Protein AF-A0A2Z6E5A5-F1 (afdb_monomer_lite)

Foldseek 3Di:
DVVVDDDDPDLVRVLVVLLVVCVVVADADEEEAAQQCDDCVQADAQAHHHHDDLVSLLSNLVSNQLFYPYYDYHRQHDADDDPDPVVVVVVVVRVRDHDDPVNSVVRNVSVVVSVVSNCVSRVVRHVNNPD

Structure (mmCIF, N/CA/C/O backbone):
data_AF-A0A2Z6E5A5-F1
#
_entry.id   AF-A0A2Z6E5A5-F1
#
loop_
_atom_site.group_PDB
_atom_site.id
_atom_site.type_symbol
_atom_site.label_atom_id
_atom_site.label_alt_id
_atom_site.label_comp_id
_atom_site.label_asym_id
_atom_site.label_entity_id
_atom_site.label_seq_id
_atom_site.pdbx_PDB_ins_code
_atom_site.Cartn_x
_atom_site.Cartn_y
_atom_site.Cartn_z
_atom_site.occupancy
_atom_site.B_iso_or_equiv
_atom_site.auth_seq_id
_atom_site.auth_comp_id
_atom_site.auth_asym_id
_atom_site.auth_atom_id
_atom_site.pdbx_PDB_model_num
ATOM 1 N N . MET A 1 1 ? 1.136 -25.595 12.242 1.00 47.78 1 MET A N 1
ATOM 2 C CA . MET A 1 1 ? 1.429 -24.529 11.257 1.00 47.78 1 MET A CA 1
ATOM 3 C C . MET A 1 1 ? 0.173 -24.102 10.494 1.00 47.78 1 MET A C 1
ATOM 5 O O . MET A 1 1 ? -0.068 -22.910 10.419 1.00 47.78 1 MET A O 1
ATOM 9 N N . ALA A 1 2 ? -0.694 -25.023 10.047 1.00 56.47 2 ALA A N 1
ATOM 10 C CA . ALA A 1 2 ? -1.935 -24.679 9.329 1.00 56.47 2 ALA A CA 1
ATOM 11 C C . ALA A 1 2 ? -3.032 -23.947 10.147 1.00 56.47 2 ALA A C 1
ATOM 13 O O . ALA A 1 2 ? -3.975 -23.442 9.559 1.00 56.47 2 ALA A O 1
ATOM 14 N N . SER A 1 3 ? -2.940 -23.868 11.482 1.00 60.78 3 SER A N 1
ATOM 15 C CA . SER A 1 3 ? -3.944 -23.179 12.316 1.00 60.78 3 SER A CA 1
ATOM 16 C C . SER A 1 3 ? -3.669 -21.687 12.537 1.00 60.78 3 SER A C 1
ATOM 18 O O . SER A 1 3 ? -4.509 -21.006 13.114 1.00 60.78 3 SER A O 1
ATOM 20 N N . ALA A 1 4 ? -2.489 -21.193 12.145 1.00 78.50 4 ALA A N 1
ATOM 21 C CA . ALA A 1 4 ? -2.080 -19.801 12.357 1.00 78.50 4 ALA A CA 1
ATOM 22 C C . ALA A 1 4 ? -2.381 -18.895 11.152 1.00 78.50 4 ALA A C 1
ATOM 24 O O . ALA A 1 4 ? -2.347 -17.678 11.284 1.00 78.50 4 ALA A O 1
ATOM 25 N N . PHE A 1 5 ? -2.696 -19.484 9.995 1.00 81.62 5 PHE A N 1
ATOM 26 C CA . PHE A 1 5 ? -2.951 -18.768 8.750 1.00 81.62 5 PHE A CA 1
ATOM 27 C C . PHE A 1 5 ? -4.289 -19.208 8.169 1.00 81.62 5 PHE A C 1
ATOM 29 O O . PHE A 1 5 ? -4.591 -20.401 8.126 1.00 81.62 5 PHE A O 1
ATOM 36 N N . ARG A 1 6 ? -5.093 -18.241 7.722 1.00 88.38 6 ARG A N 1
ATOM 37 C CA . ARG A 1 6 ? -6.320 -18.503 6.966 1.00 88.38 6 ARG A CA 1
ATOM 38 C C . ARG A 1 6 ? -6.039 -18.200 5.505 1.00 88.38 6 ARG A C 1
ATOM 40 O O . ARG A 1 6 ? -5.638 -17.091 5.173 1.00 88.38 6 ARG A O 1
ATOM 47 N N . THR A 1 7 ? -6.237 -19.194 4.655 1.00 92.00 7 THR A N 1
ATOM 48 C CA . THR A 1 7 ? -6.171 -19.040 3.203 1.00 92.00 7 THR A CA 1
ATOM 49 C C . THR A 1 7 ? -7.579 -18.874 2.658 1.00 92.00 7 THR A C 1
ATOM 51 O O . THR A 1 7 ? -8.502 -19.554 3.113 1.00 92.00 7 THR A O 1
ATOM 54 N N . PHE A 1 8 ? -7.733 -18.013 1.663 1.00 95.19 8 PHE A N 1
ATOM 55 C CA . PHE A 1 8 ? -8.998 -17.770 0.979 1.00 95.19 8 PHE A CA 1
ATOM 56 C C . PHE A 1 8 ? -8.843 -18.115 -0.500 1.00 95.19 8 PHE A C 1
ATOM 58 O O . PHE A 1 8 ? -7.728 -18.114 -1.019 1.00 95.19 8 PHE A O 1
ATOM 65 N N . ALA A 1 9 ? -9.951 -18.459 -1.156 1.00 95.44 9 ALA A N 1
ATOM 66 C CA . ALA A 1 9 ? -9.938 -18.833 -2.569 1.00 95.44 9 ALA A CA 1
ATOM 67 C C . ALA A 1 9 ? -9.569 -17.648 -3.477 1.00 95.44 9 ALA A C 1
ATOM 69 O O . ALA A 1 9 ? -8.909 -17.838 -4.495 1.00 95.44 9 ALA A O 1
ATOM 70 N N . ASP A 1 10 ? -9.967 -16.437 -3.085 1.00 97.06 10 ASP A N 1
ATOM 71 C CA . ASP A 1 10 ? -9.759 -15.207 -3.837 1.00 97.06 10 ASP A CA 1
ATOM 72 C C . ASP A 1 10 ? -9.742 -13.971 -2.917 1.00 97.06 10 ASP A C 1
ATOM 74 O O . ASP A 1 10 ? -10.007 -14.043 -1.709 1.00 97.06 10 ASP A O 1
ATOM 78 N N . ALA A 1 11 ? -9.380 -12.830 -3.508 1.00 97.62 11 ALA A N 1
ATOM 79 C CA . ALA A 1 11 ? -9.268 -11.548 -2.820 1.00 97.62 11 ALA A CA 1
ATOM 80 C C . ALA A 1 11 ? -10.613 -11.029 -2.292 1.00 97.62 11 ALA A C 1
ATOM 82 O O . ALA A 1 11 ? -10.640 -10.404 -1.232 1.00 97.62 11 ALA A O 1
ATOM 83 N N . ASP A 1 12 ? -11.712 -11.296 -3.001 1.00 98.38 12 ASP A N 1
ATOM 84 C CA . ASP A 1 12 ? -13.054 -10.877 -2.591 1.00 98.38 12 ASP A CA 1
ATOM 85 C C . ASP A 1 12 ? -13.454 -11.617 -1.299 1.00 98.38 12 ASP A C 1
ATOM 87 O O . ASP A 1 12 ? -13.774 -10.987 -0.294 1.00 98.38 12 ASP A O 1
ATOM 91 N N . THR A 1 13 ? -13.278 -12.941 -1.258 1.00 98.06 13 THR A N 1
ATOM 92 C CA . THR A 1 13 ? -13.555 -13.775 -0.077 1.00 98.06 13 THR A CA 1
ATOM 93 C C . THR A 1 13 ? -12.675 -13.400 1.122 1.00 98.06 13 THR A C 1
ATOM 95 O O . THR A 1 13 ? -13.137 -13.412 2.266 1.00 98.06 13 THR A O 1
ATOM 98 N N . LEU A 1 14 ? -11.399 -13.065 0.886 1.00 97.75 14 LEU A N 1
ATOM 99 C CA . LEU A 1 14 ? -10.512 -12.544 1.932 1.00 97.75 14 LEU A CA 1
ATOM 100 C C . LEU A 1 14 ? -11.042 -11.221 2.486 1.00 97.75 14 LEU A C 1
ATOM 102 O O . LEU A 1 14 ? -11.089 -11.039 3.703 1.00 97.75 14 LEU A O 1
ATOM 106 N N . THR A 1 15 ? -11.437 -10.313 1.593 1.00 98.25 15 THR A N 1
ATOM 107 C CA . THR A 1 15 ? -11.931 -8.979 1.942 1.00 98.25 15 THR A CA 1
ATOM 108 C C . THR A 1 15 ? -13.201 -9.078 2.784 1.00 98.25 15 THR A C 1
ATOM 110 O O . THR A 1 15 ? -13.261 -8.483 3.859 1.00 98.25 15 THR A O 1
ATOM 113 N N . ASP A 1 16 ? -14.163 -9.904 2.373 1.00 98.25 16 ASP A N 1
ATOM 114 C CA . ASP A 1 16 ? -15.396 -10.151 3.127 1.00 98.25 16 ASP A CA 1
ATOM 115 C C . ASP A 1 16 ? -15.108 -10.714 4.523 1.00 98.25 16 ASP A C 1
ATOM 117 O O . ASP A 1 16 ? -15.622 -10.220 5.529 1.00 98.25 16 ASP A O 1
ATOM 121 N N . ALA A 1 17 ? -14.227 -11.714 4.611 1.00 97.44 17 ALA A N 1
ATOM 122 C CA . ALA A 1 17 ? -13.857 -12.312 5.888 1.00 97.44 17 ALA A CA 1
ATOM 123 C C . ALA A 1 17 ? -13.145 -11.321 6.824 1.00 97.44 17 ALA A C 1
ATOM 125 O O . ALA A 1 17 ? -13.329 -11.391 8.043 1.00 97.44 17 ALA A O 1
ATOM 126 N N . PHE A 1 18 ? -12.335 -10.412 6.274 1.00 96.75 18 PHE A N 1
ATOM 127 C CA . PHE A 1 18 ? -11.687 -9.344 7.032 1.00 96.75 18 PHE A CA 1
ATOM 128 C C . PHE A 1 18 ? -12.708 -8.326 7.548 1.00 96.75 18 PHE A C 1
ATOM 130 O O . PHE A 1 18 ? -12.702 -8.008 8.737 1.00 96.75 18 PHE A O 1
ATOM 137 N N . ILE A 1 19 ? -13.623 -7.864 6.691 1.00 97.50 19 ILE A N 1
ATOM 138 C CA . ILE A 1 19 ? -14.690 -6.927 7.072 1.00 97.50 19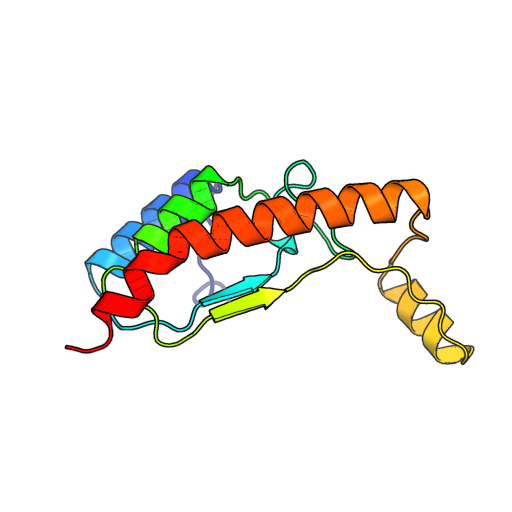 ILE A CA 1
ATOM 139 C C . ILE A 1 19 ? -15.537 -7.515 8.204 1.00 97.50 19 ILE A C 1
ATOM 141 O O . ILE A 1 19 ? -15.778 -6.856 9.217 1.00 97.50 19 ILE A O 1
ATOM 145 N N . ASP A 1 20 ? -15.953 -8.774 8.070 1.00 97.00 20 ASP A N 1
ATOM 146 C CA . ASP A 1 20 ? -16.731 -9.471 9.094 1.00 97.00 20 ASP A CA 1
ATOM 147 C C . ASP A 1 20 ? -15.975 -9.610 10.418 1.00 97.00 20 ASP A C 1
ATOM 149 O O . ASP A 1 20 ? -16.582 -9.544 11.491 1.00 97.00 20 ASP A O 1
ATOM 153 N N . HIS A 1 21 ? -14.656 -9.799 10.360 1.00 95.12 21 HIS A N 1
ATOM 154 C CA . HIS A 1 21 ? -13.817 -9.825 11.550 1.00 95.12 21 HIS A CA 1
ATOM 155 C C . HIS A 1 21 ? -13.773 -8.453 12.232 1.00 95.12 21 HIS A C 1
ATOM 157 O O . HIS A 1 21 ? -14.025 -8.367 13.437 1.00 95.12 21 HIS A O 1
ATOM 163 N N . GLN A 1 22 ? -13.518 -7.383 11.475 1.00 95.19 22 GLN A N 1
ATOM 164 C CA . GLN A 1 22 ? -13.421 -6.030 12.024 1.00 95.19 22 GLN A CA 1
ATOM 165 C C . GLN A 1 22 ? -14.740 -5.554 12.635 1.00 95.19 22 GLN A C 1
ATOM 167 O O . GLN A 1 22 ? -14.730 -5.021 13.739 1.00 95.19 22 GLN A O 1
ATOM 172 N N . ARG A 1 23 ? -15.886 -5.878 12.023 1.00 93.56 23 ARG A N 1
ATOM 173 C CA . ARG A 1 23 ? -17.214 -5.581 12.595 1.00 93.56 23 ARG A CA 1
ATOM 174 C C . ARG A 1 23 ? -17.450 -6.208 13.969 1.00 93.56 23 ARG A C 1
ATOM 176 O O . ARG A 1 23 ? -18.199 -5.667 14.775 1.00 93.56 23 ARG A O 1
ATOM 183 N N . ARG A 1 24 ? -16.863 -7.379 14.237 1.00 95.25 24 ARG A N 1
ATOM 184 C CA . ARG A 1 24 ? -17.027 -8.093 15.518 1.00 95.25 24 ARG A CA 1
ATOM 185 C C . ARG A 1 24 ? -16.020 -7.648 16.570 1.00 95.25 24 ARG A C 1
ATOM 187 O O . ARG A 1 24 ? -16.302 -7.756 17.760 1.00 95.25 24 ARG A O 1
ATOM 194 N N . PHE A 1 25 ? -14.852 -7.184 16.136 1.00 92.94 25 PHE A N 1
ATOM 195 C CA . PHE A 1 25 ? -13.710 -6.893 16.999 1.00 92.94 25 PHE A CA 1
ATOM 196 C C . PHE A 1 25 ? -13.088 -5.534 16.670 1.00 92.94 25 PHE A C 1
ATOM 198 O O . PHE A 1 25 ? -11.869 -5.416 16.548 1.00 92.94 25 PHE A O 1
ATOM 205 N N . ALA A 1 26 ? -13.936 -4.514 16.543 1.00 92.62 26 ALA A N 1
ATOM 206 C CA . ALA A 1 26 ? -13.527 -3.164 16.188 1.00 92.62 26 ALA A CA 1
ATOM 207 C C . ALA A 1 26 ? -12.557 -2.597 17.237 1.00 92.62 26 ALA A C 1
ATOM 209 O O . ALA A 1 26 ? -12.837 -2.591 18.441 1.00 92.62 26 ALA A O 1
ATOM 210 N N . ARG A 1 27 ? -11.382 -2.164 16.775 1.00 94.44 27 ARG A N 1
ATOM 211 C CA . ARG A 1 27 ? -10.320 -1.562 17.587 1.00 94.44 27 ARG A CA 1
ATOM 212 C C . ARG A 1 27 ? -9.561 -0.537 16.750 1.00 94.44 27 ARG A C 1
ATOM 214 O O . ARG A 1 27 ? -9.367 -0.806 15.562 1.00 94.44 27 ARG A O 1
ATOM 221 N N . PRO A 1 28 ? -9.082 0.565 17.354 1.00 95.44 28 PRO A N 1
ATOM 222 C CA . PRO A 1 28 ? -8.167 1.464 16.671 1.00 95.44 28 PRO A CA 1
ATOM 223 C C . PRO A 1 28 ? -6.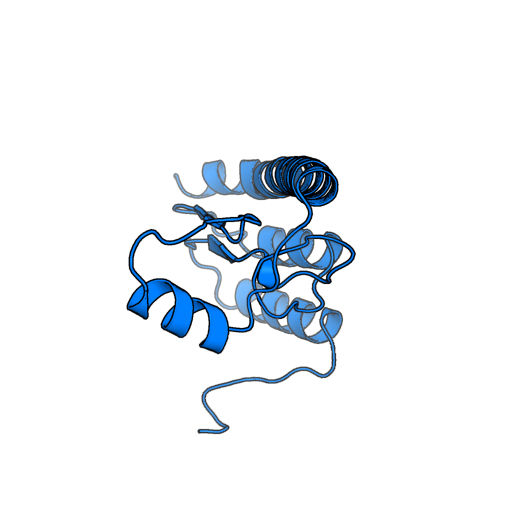968 0.685 16.127 1.00 95.44 28 PRO A C 1
ATOM 225 O O . PRO A 1 28 ? -6.411 -0.171 16.825 1.00 95.44 28 PRO A O 1
ATOM 228 N N . ALA A 1 29 ? -6.595 0.955 14.879 1.00 95.19 29 ALA A N 1
ATOM 229 C CA . ALA A 1 29 ? -5.610 0.163 14.154 1.00 95.19 29 ALA A CA 1
ATOM 230 C C . ALA A 1 29 ? -4.426 1.007 13.682 1.00 95.19 29 ALA A C 1
ATOM 232 O O . ALA A 1 29 ? -4.557 2.190 13.371 1.00 95.19 29 ALA A O 1
ATOM 233 N N . TYR A 1 30 ? -3.262 0.369 13.606 1.00 97.44 30 TYR A N 1
ATOM 234 C CA . TYR A 1 30 ? -2.161 0.857 12.789 1.00 97.44 30 TYR A CA 1
ATOM 235 C C . TYR A 1 30 ? -2.209 0.128 11.447 1.00 97.44 30 TYR A C 1
ATOM 237 O O . TYR A 1 30 ? -2.274 -1.105 11.430 1.00 97.44 30 TYR A O 1
ATOM 245 N N . LEU A 1 31 ? -2.199 0.872 10.344 1.00 97.69 31 LEU A N 1
ATOM 246 C CA . LEU A 1 31 ? -2.311 0.316 8.998 1.00 97.69 31 LEU A CA 1
ATOM 247 C C . LEU A 1 31 ? -0.975 0.420 8.258 1.00 97.69 31 LEU A C 1
ATOM 249 O O . LEU A 1 31 ? -0.581 1.504 7.850 1.00 97.69 31 LEU A O 1
ATOM 253 N N . SER A 1 32 ? -0.311 -0.710 8.042 1.00 98.25 32 SER A N 1
ATOM 254 C CA . SER A 1 32 ? 0.851 -0.791 7.151 1.00 98.25 32 SER A CA 1
ATOM 255 C C . SER A 1 32 ? 0.423 -1.418 5.830 1.00 98.25 32 SER A C 1
ATOM 257 O O . SER A 1 32 ? -0.206 -2.481 5.826 1.00 98.25 32 SER A O 1
ATOM 259 N N . ILE A 1 33 ? 0.725 -0.748 4.720 1.00 98.31 33 ILE A N 1
ATOM 260 C CA . ILE A 1 33 ? 0.474 -1.248 3.367 1.00 98.31 33 ILE A CA 1
ATOM 261 C C . ILE A 1 33 ? 1.816 -1.410 2.662 1.00 98.31 33 ILE A C 1
ATOM 263 O O . ILE A 1 33 ? 2.468 -0.420 2.335 1.00 98.31 33 ILE A O 1
ATOM 267 N N . ASP A 1 34 ? 2.195 -2.650 2.366 1.00 97.75 34 ASP A N 1
ATOM 268 C CA . ASP A 1 34 ? 3.181 -2.932 1.323 1.00 97.75 34 ASP A CA 1
ATOM 269 C C . ASP A 1 34 ? 2.452 -3.016 -0.027 1.00 97.75 34 ASP A C 1
ATOM 271 O O . ASP A 1 34 ? 1.401 -3.650 -0.132 1.00 97.75 34 ASP A O 1
ATOM 275 N N . LYS A 1 35 ? 2.941 -2.326 -1.061 1.00 97.94 35 LYS A N 1
ATOM 276 C CA . LYS A 1 35 ? 2.271 -2.280 -2.373 1.00 97.94 35 LYS A CA 1
ATOM 277 C C . LYS A 1 35 ? 2.367 -3.596 -3.143 1.00 97.94 35 LYS A C 1
ATOM 279 O O . LYS A 1 35 ? 1.639 -3.767 -4.125 1.00 97.94 35 LYS A O 1
ATOM 284 N N . ASP A 1 36 ? 3.220 -4.520 -2.714 1.00 96.50 36 ASP A N 1
ATOM 285 C CA . ASP A 1 36 ? 3.306 -5.846 -3.322 1.00 96.50 36 ASP A CA 1
ATOM 286 C C . ASP A 1 36 ? 2.032 -6.683 -3.108 1.00 96.50 36 ASP A C 1
ATOM 288 O O . ASP A 1 36 ? 1.783 -7.613 -3.861 1.00 96.50 36 ASP A O 1
ATOM 292 N N . VAL A 1 37 ? 1.127 -6.298 -2.197 1.00 97.44 37 VAL A N 1
ATOM 293 C CA . VAL A 1 37 ? -0.185 -6.956 -2.032 1.00 97.44 37 VAL A CA 1
ATOM 294 C C . VAL A 1 37 ? -1.099 -6.796 -3.255 1.00 97.44 37 VAL A C 1
ATOM 296 O O . VAL A 1 37 ? -2.038 -7.580 -3.452 1.00 97.44 37 VAL A O 1
ATOM 299 N N . PHE A 1 38 ? -0.870 -5.757 -4.061 1.00 98.31 38 PHE A N 1
ATOM 300 C CA . PHE A 1 38 ? -1.676 -5.439 -5.235 1.00 98.31 38 PHE A CA 1
ATOM 301 C C 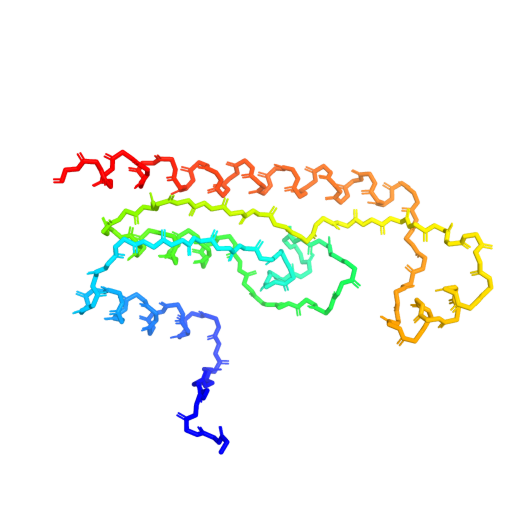. PHE A 1 38 ? -1.255 -6.258 -6.456 1.00 98.31 38 PHE A C 1
ATOM 303 O O . PHE A 1 38 ? -0.125 -6.719 -6.567 1.00 98.31 38 PHE A O 1
ATOM 310 N N . SER A 1 39 ? -2.170 -6.408 -7.415 1.00 97.75 39 SER A N 1
ATOM 311 C CA . SER A 1 39 ? -1.820 -6.985 -8.714 1.00 97.75 39 SER A CA 1
ATOM 312 C C . SER A 1 39 ? -0.813 -6.119 -9.465 1.00 97.75 39 SER A C 1
ATOM 314 O O . SER A 1 39 ? -0.809 -4.895 -9.312 1.00 97.75 39 SER A O 1
ATOM 316 N N . ILE A 1 40 ? -0.056 -6.740 -10.369 1.00 95.31 40 ILE A N 1
ATOM 317 C CA . ILE A 1 40 ? 0.908 -6.054 -11.240 1.00 95.31 40 ILE A CA 1
ATOM 318 C C . ILE A 1 40 ? 0.289 -4.895 -12.047 1.00 95.31 40 ILE A C 1
ATOM 320 O O . ILE A 1 40 ? 0.938 -3.876 -12.264 1.00 95.31 40 ILE A O 1
ATOM 324 N N . ASP A 1 41 ? -0.991 -4.993 -12.418 1.00 95.56 41 ASP A N 1
ATOM 325 C CA . ASP A 1 41 ? -1.696 -3.945 -13.173 1.00 95.56 41 ASP A CA 1
ATOM 326 C C . ASP A 1 41 ? -1.991 -2.683 -12.341 1.00 95.56 41 ASP A C 1
ATOM 328 O O . ASP A 1 41 ? -2.329 -1.630 -12.883 1.00 95.56 41 ASP A O 1
ATOM 332 N N . VAL A 1 42 ? -1.878 -2.778 -11.015 1.00 97.25 42 VAL A N 1
ATOM 333 C CA . VAL A 1 42 ? -2.204 -1.702 -10.070 1.00 97.25 42 VAL A CA 1
ATOM 334 C C . VAL A 1 42 ? -0.939 -1.009 -9.590 1.00 97.25 42 VAL A C 1
ATOM 336 O O . VAL A 1 42 ? -0.854 0.216 -9.634 1.00 97.25 42 VAL A O 1
ATOM 339 N N . ALA A 1 43 ? 0.050 -1.792 -9.167 1.00 96.12 43 ALA A N 1
ATOM 340 C CA . ALA A 1 43 ? 1.366 -1.313 -8.782 1.00 96.12 43 ALA A CA 1
ATOM 341 C C . ALA A 1 43 ? 2.418 -2.270 -9.340 1.00 96.12 43 ALA A C 1
ATOM 343 O O . ALA A 1 43 ? 2.213 -3.478 -9.354 1.00 96.12 43 ALA A O 1
ATOM 344 N N . HIS A 1 44 ? 3.545 -1.731 -9.795 1.00 95.00 44 HIS A N 1
ATOM 345 C CA . HIS A 1 44 ? 4.746 -2.521 -10.050 1.00 95.00 44 HIS A CA 1
ATOM 346 C C . HIS A 1 44 ? 5.682 -2.319 -8.867 1.00 95.00 44 HIS A C 1
ATOM 348 O O . HIS A 1 44 ? 5.942 -1.176 -8.509 1.00 95.00 44 HIS A O 1
ATOM 354 N N . THR A 1 45 ? 6.186 -3.397 -8.270 1.00 93.62 45 THR A N 1
ATOM 355 C CA . THR A 1 45 ? 7.174 -3.334 -7.183 1.00 93.62 45 THR A CA 1
ATOM 356 C C . THR A 1 45 ? 8.413 -4.159 -7.543 1.00 93.62 45 THR A C 1
ATOM 358 O O . THR A 1 45 ? 8.493 -4.750 -8.621 1.00 93.62 45 THR A O 1
ATOM 361 N N . ASN A 1 46 ? 9.411 -4.180 -6.657 1.00 91.00 46 ASN A N 1
ATOM 362 C CA . ASN A 1 46 ? 10.577 -5.053 -6.803 1.00 91.00 46 ASN A CA 1
ATOM 363 C C . ASN A 1 46 ? 10.318 -6.508 -6.355 1.00 91.00 46 ASN A C 1
ATOM 365 O O . ASN A 1 46 ? 11.244 -7.316 -6.445 1.00 91.00 46 ASN A O 1
ATOM 369 N N . TRP A 1 47 ? 9.118 -6.824 -5.859 1.00 90.62 47 TRP A N 1
ATOM 370 C CA . TRP A 1 47 ? 8.769 -8.094 -5.221 1.00 90.62 47 TRP A CA 1
ATOM 371 C C . TRP A 1 47 ? 7.657 -8.838 -5.966 1.00 90.62 47 TRP A C 1
ATOM 373 O O . TRP A 1 47 ? 7.104 -8.353 -6.957 1.00 90.62 47 TRP A O 1
ATOM 383 N N . ASP A 1 48 ? 7.365 -10.053 -5.500 1.00 90.62 48 ASP A N 1
ATOM 384 C CA . ASP A 1 48 ? 6.278 -10.868 -6.030 1.00 90.62 48 ASP A CA 1
ATOM 385 C C . ASP A 1 48 ? 4.934 -10.180 -5.784 1.00 90.62 48 ASP A C 1
ATOM 387 O O . ASP A 1 48 ? 4.578 -9.868 -4.651 1.00 90.62 48 ASP A O 1
ATOM 391 N N . GLN A 1 49 ? 4.169 -9.984 -6.856 1.00 94.50 49 GLN A N 1
ATOM 392 C CA . GLN A 1 49 ? 2.890 -9.293 -6.768 1.00 94.50 49 GLN A CA 1
ATOM 393 C C . GLN A 1 49 ? 1.771 -10.201 -6.264 1.00 94.50 49 GLN A C 1
ATOM 395 O O . GLN A 1 49 ? 1.629 -11.362 -6.659 1.00 94.50 49 GLN A O 1
ATOM 400 N N . GLY A 1 50 ? 0.920 -9.612 -5.439 1.00 96.81 50 GLY A N 1
ATOM 401 C CA . GLY A 1 50 ? -0.344 -10.151 -5.000 1.00 96.81 50 GLY A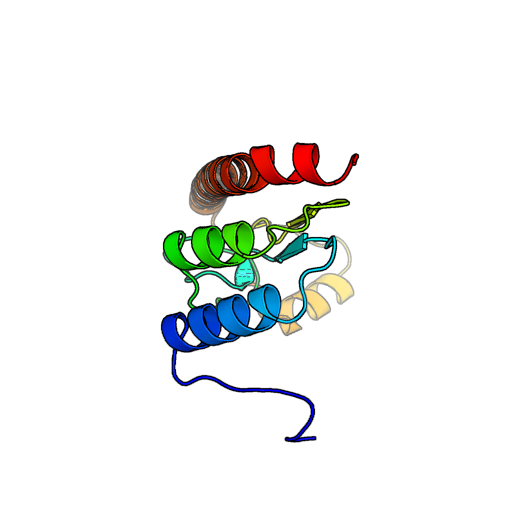 CA 1
ATOM 402 C C . GLY A 1 50 ? -1.432 -9.951 -6.047 1.00 96.81 50 GLY A C 1
ATOM 403 O O . GLY A 1 50 ? -1.204 -9.891 -7.255 1.00 96.81 50 GLY A O 1
ATOM 404 N N . VAL A 1 51 ? -2.670 -9.895 -5.571 1.00 97.81 51 VAL A N 1
ATOM 405 C CA . VAL A 1 51 ? -3.864 -9.894 -6.432 1.00 97.81 51 VAL A CA 1
ATOM 406 C C . VAL A 1 51 ? -4.883 -8.833 -6.030 1.00 97.81 51 VAL A C 1
ATOM 408 O O . VAL A 1 51 ? -5.957 -8.746 -6.634 1.00 97.81 51 VAL A O 1
ATOM 411 N N . LEU A 1 52 ? -4.582 -8.017 -5.012 1.00 98.44 52 LEU A N 1
ATOM 412 C CA . LEU A 1 52 ? -5.505 -6.976 -4.587 1.00 98.44 52 LEU A CA 1
ATOM 413 C C . LEU A 1 52 ? -5.670 -5.909 -5.675 1.00 98.44 52 LEU A C 1
ATOM 415 O O . LEU A 1 52 ? -4.780 -5.631 -6.474 1.00 98.44 52 LEU A O 1
ATOM 419 N N . GLN A 1 53 ? -6.856 -5.316 -5.682 1.00 98.31 53 GLN A N 1
ATOM 420 C CA . GLN A 1 53 ? -7.282 -4.257 -6.584 1.00 98.31 53 GLN A CA 1
ATOM 421 C C . GLN A 1 53 ? -7.627 -3.038 -5.725 1.00 98.31 53 GLN A C 1
ATOM 423 O O . GLN A 1 53 ? -7.929 -3.219 -4.538 1.00 98.31 53 GLN A O 1
ATOM 428 N N . PRO A 1 54 ? -7.687 -1.819 -6.289 1.00 97.44 54 PRO A N 1
ATOM 429 C CA . PRO A 1 54 ? -8.043 -0.623 -5.527 1.00 97.44 54 PRO A CA 1
ATOM 430 C C . PRO A 1 54 ? -9.375 -0.768 -4.778 1.00 97.44 54 PRO A C 1
ATOM 432 O O . PRO A 1 54 ? -9.497 -0.317 -3.642 1.00 97.44 54 PRO A O 1
ATOM 435 N N . LYS A 1 55 ? -10.351 -1.490 -5.359 1.00 97.75 55 LYS A N 1
ATOM 436 C CA . LYS A 1 55 ? -11.620 -1.813 -4.684 1.00 97.75 55 LYS A CA 1
ATOM 437 C C . LYS A 1 55 ? -11.420 -2.562 -3.363 1.00 97.75 55 LYS A C 1
ATOM 439 O O . LYS A 1 55 ? -12.046 -2.204 -2.374 1.00 97.75 55 LYS A O 1
ATOM 444 N N . HIS A 1 56 ? -10.528 -3.554 -3.335 1.00 98.56 56 HIS A N 1
ATOM 445 C CA . HIS A 1 56 ? -10.277 -4.363 -2.145 1.00 98.56 56 HIS A CA 1
ATOM 446 C C . HIS A 1 56 ? -9.628 -3.500 -1.063 1.00 98.56 56 HIS A C 1
ATOM 448 O O . HIS A 1 56 ? -10.102 -3.495 0.065 1.00 98.56 56 HIS A O 1
ATOM 454 N N . ALA A 1 57 ? -8.613 -2.700 -1.411 1.00 97.94 57 ALA A N 1
ATOM 455 C CA . ALA A 1 57 ? -7.966 -1.806 -0.450 1.00 97.94 57 ALA A CA 1
ATOM 456 C C . ALA A 1 57 ? -8.946 -0.798 0.160 1.00 97.94 57 ALA A C 1
ATOM 458 O O . ALA A 1 57 ? -8.983 -0.663 1.378 1.00 97.94 57 ALA A O 1
ATOM 459 N N . ARG A 1 58 ? -9.801 -0.159 -0.649 1.00 97.69 58 ARG A N 1
ATOM 460 C CA . ARG A 1 58 ? -10.836 0.760 -0.142 1.00 97.69 58 ARG A CA 1
ATOM 461 C C . ARG A 1 58 ? -11.797 0.065 0.822 1.00 97.69 58 ARG A C 1
ATOM 463 O O . ARG A 1 58 ? -12.102 0.612 1.876 1.00 97.69 58 ARG A O 1
ATOM 470 N N . SER A 1 59 ? -12.243 -1.148 0.496 1.00 98.00 59 SER A N 1
ATOM 471 C CA . SER A 1 59 ? -13.113 -1.940 1.372 1.00 98.00 59 SER A CA 1
ATOM 472 C C . SER A 1 59 ? -12.426 -2.356 2.678 1.00 98.00 59 SER A C 1
ATOM 474 O O . SER A 1 59 ? -13.046 -2.276 3.736 1.00 98.00 59 SER A O 1
ATOM 476 N N . LEU A 1 60 ? -11.155 -2.763 2.623 1.00 97.94 60 LEU A N 1
ATOM 477 C CA . LEU A 1 60 ? -10.363 -3.129 3.801 1.00 97.94 60 LEU A CA 1
ATOM 478 C C . LEU A 1 60 ? -10.114 -1.916 4.708 1.00 97.94 60 LEU A C 1
ATOM 480 O O . LEU A 1 60 ? -10.323 -2.014 5.914 1.00 97.94 60 LEU A O 1
ATOM 484 N N . ILE A 1 61 ? -9.726 -0.773 4.132 1.00 97.50 61 ILE A N 1
ATOM 485 C CA . ILE A 1 61 ? -9.521 0.489 4.856 1.00 97.50 61 ILE A CA 1
ATOM 486 C C . ILE A 1 61 ? -10.831 0.936 5.506 1.00 97.50 61 ILE A C 1
ATOM 488 O O . ILE A 1 61 ? -10.862 1.182 6.707 1.00 97.50 61 ILE A O 1
ATOM 492 N N . GLY A 1 62 ? -11.934 0.951 4.754 1.00 96.00 62 GLY A N 1
ATOM 493 C CA . GLY A 1 62 ? -13.248 1.343 5.270 1.00 96.00 62 GLY A CA 1
ATOM 494 C C . GLY A 1 62 ? -13.789 0.438 6.384 1.00 96.00 62 GLY A C 1
ATOM 495 O O . GLY A 1 62 ? -14.671 0.854 7.129 1.00 96.00 62 GLY A O 1
ATOM 496 N N . ALA A 1 63 ? -13.264 -0.782 6.535 1.00 96.62 63 ALA A N 1
ATOM 497 C CA . ALA A 1 63 ? -13.610 -1.674 7.640 1.00 96.62 63 ALA A CA 1
ATOM 498 C C . ALA A 1 63 ? -12.905 -1.318 8.961 1.00 96.62 63 ALA A C 1
ATOM 500 O O . ALA A 1 63 ? -13.229 -1.897 9.996 1.00 96.62 63 ALA A O 1
ATOM 501 N N . LEU A 1 64 ? -11.940 -0.395 8.946 1.00 96.44 64 LEU A N 1
ATOM 502 C CA . LEU A 1 64 ? -11.226 0.098 10.128 1.00 96.44 64 LEU A CA 1
ATOM 503 C C . LEU A 1 64 ? -11.995 1.259 10.787 1.00 96.44 64 LEU A C 1
ATOM 505 O O . LEU A 1 64 ? -11.442 2.322 11.063 1.00 96.44 64 LEU A O 1
ATOM 509 N N . ASP A 1 65 ? -13.290 1.053 11.031 1.00 91.12 65 ASP A N 1
ATOM 510 C CA . ASP A 1 65 ? -14.241 2.070 11.506 1.00 91.12 65 ASP A CA 1
ATOM 511 C C . ASP A 1 65 ? -13.938 2.617 12.912 1.00 91.12 65 ASP A C 1
ATOM 513 O O . ASP A 1 65 ? -14.233 3.774 13.204 1.00 91.12 65 ASP A O 1
ATOM 517 N N . ALA A 1 66 ? -13.274 1.825 13.755 1.00 93.19 66 ALA A N 1
ATOM 518 C CA . ALA A 1 66 ? -12.755 2.244 15.057 1.00 93.19 66 ALA A CA 1
ATOM 519 C C . ALA A 1 66 ? -11.567 3.229 14.974 1.00 93.19 66 ALA A C 1
ATOM 521 O O . ALA A 1 66 ? -11.045 3.642 16.011 1.00 93.19 66 ALA A O 1
ATOM 522 N N . GLY A 1 67 ? -11.145 3.608 13.764 1.00 95.56 67 GLY A N 1
ATOM 523 C CA . GLY A 1 67 ? -10.174 4.664 13.504 1.00 95.56 67 GLY A CA 1
ATOM 524 C C . GLY A 1 67 ? -8.730 4.183 13.357 1.00 95.56 67 GLY A C 1
ATOM 525 O O . GLY A 1 67 ? -8.357 3.071 13.748 1.00 95.56 67 GLY A O 1
ATOM 526 N N . LEU A 1 68 ? -7.898 5.057 12.786 1.00 96.50 68 LEU A N 1
ATOM 527 C CA . LEU A 1 68 ? -6.465 4.828 12.605 1.00 96.50 68 LEU A CA 1
ATOM 528 C C . LEU A 1 68 ? -5.648 5.614 13.633 1.00 96.50 68 LEU A C 1
ATOM 530 O O . LEU A 1 68 ? -5.818 6.820 13.787 1.00 96.50 68 LEU A O 1
ATOM 534 N N . ILE A 1 69 ? -4.712 4.934 14.297 1.00 96.62 69 ILE A N 1
ATOM 535 C CA . ILE A 1 69 ? -3.717 5.569 15.185 1.00 96.62 69 ILE A CA 1
ATOM 536 C C . ILE A 1 69 ? -2.413 5.915 14.451 1.00 96.62 69 ILE A C 1
ATOM 538 O O . ILE A 1 69 ? -1.533 6.565 15.010 1.00 96.62 69 ILE A O 1
ATOM 542 N N . GLY A 1 70 ? -2.278 5.457 13.207 1.00 96.50 70 GLY A N 1
ATOM 543 C CA . GLY A 1 70 ? -1.145 5.706 12.324 1.00 96.50 70 GLY A CA 1
ATOM 544 C C . GLY A 1 70 ? -1.198 4.806 11.091 1.00 96.50 70 GLY A C 1
ATOM 545 O O . GLY A 1 70 ? -1.885 3.780 11.094 1.00 96.50 70 GLY A O 1
ATOM 546 N N . SER A 1 71 ? -0.452 5.177 10.054 1.00 97.69 71 SER A N 1
ATOM 547 C CA . SER A 1 71 ? -0.251 4.334 8.880 1.00 97.69 71 SER A CA 1
ATOM 548 C C . SER A 1 71 ? 1.124 4.527 8.253 1.00 97.69 71 SER A C 1
ATOM 550 O O . SER A 1 71 ? 1.796 5.536 8.479 1.00 97.69 71 SER A O 1
ATOM 552 N N . ASP A 1 72 ? 1.509 3.561 7.430 1.00 98.06 72 ASP A N 1
ATOM 553 C CA . ASP A 1 72 ? 2.588 3.669 6.458 1.00 98.06 72 ASP A CA 1
ATOM 554 C C . ASP A 1 72 ? 2.149 3.048 5.126 1.00 98.06 72 ASP A C 1
ATOM 556 O O . ASP A 1 72 ? 1.348 2.110 5.090 1.00 98.06 72 ASP A O 1
ATOM 560 N N . ILE A 1 73 ? 2.656 3.607 4.028 1.00 98.06 73 ILE A N 1
ATOM 561 C CA . ILE A 1 73 ? 2.523 3.033 2.691 1.00 98.06 73 ILE A CA 1
ATOM 562 C C . ILE A 1 73 ? 3.940 2.863 2.145 1.00 98.06 73 ILE A C 1
ATOM 564 O O . ILE A 1 73 ? 4.724 3.813 2.112 1.00 98.06 73 ILE A O 1
ATOM 568 N N . THR A 1 74 ? 4.285 1.638 1.764 1.00 96.88 74 THR A N 1
ATOM 569 C CA . THR A 1 74 ? 5.632 1.224 1.352 1.00 96.88 74 THR A CA 1
ATOM 570 C C . THR A 1 74 ? 5.576 0.452 0.026 1.00 96.88 74 THR A C 1
ATOM 572 O O . THR A 1 74 ? 4.559 0.494 -0.664 1.00 96.88 74 THR A O 1
ATOM 575 N N . GLY A 1 75 ? 6.674 -0.177 -0.401 1.00 95.00 75 GLY A N 1
ATOM 576 C CA . GLY A 1 75 ? 6.709 -0.962 -1.645 1.00 95.00 75 GLY A CA 1
ATOM 577 C C . GLY A 1 75 ? 6.938 -0.159 -2.934 1.00 95.00 75 GLY A C 1
ATOM 578 O O . GLY A 1 75 ? 6.594 -0.628 -4.020 1.00 95.00 75 GLY A O 1
ATOM 579 N N . GLU A 1 76 ? 7.517 1.043 -2.846 1.00 94.75 76 GLU A N 1
ATOM 580 C CA . GLU A 1 76 ? 7.948 1.804 -4.030 1.00 94.75 76 GLU A CA 1
ATOM 581 C C . GLU A 1 76 ? 8.908 0.995 -4.904 1.00 94.75 76 GLU A C 1
ATOM 583 O O . GLU A 1 76 ? 9.878 0.411 -4.406 1.00 94.75 76 GLU A O 1
ATOM 588 N N . VAL A 1 77 ? 8.690 1.017 -6.221 1.00 93.81 77 VAL A N 1
ATOM 589 C CA . VAL A 1 77 ? 9.660 0.456 -7.154 1.00 93.81 77 VAL A C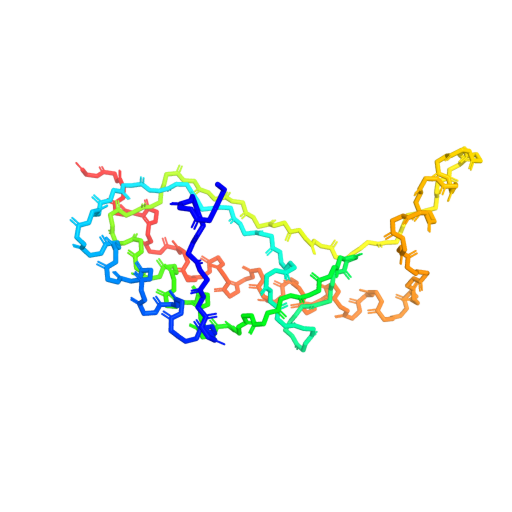A 1
ATOM 590 C C . VAL A 1 77 ? 10.919 1.309 -7.153 1.00 93.81 77 VAL A C 1
ATOM 592 O O . VAL A 1 77 ? 10.901 2.541 -7.243 1.00 93.81 77 VAL A O 1
ATOM 595 N N . SER A 1 78 ? 12.055 0.634 -7.065 1.00 90.19 78 SER A N 1
ATOM 596 C CA . SER A 1 78 ? 13.357 1.275 -7.052 1.00 90.19 78 SER A CA 1
ATOM 597 C C . SER A 1 78 ? 14.349 0.533 -7.938 1.00 90.19 78 SER A C 1
ATOM 599 O O . SER A 1 78 ? 14.259 -0.674 -8.165 1.00 90.19 78 SER A O 1
ATOM 601 N N . SER A 1 79 ? 15.329 1.277 -8.442 1.00 88.25 79 SER A N 1
ATOM 602 C CA . SER A 1 79 ? 16.501 0.722 -9.110 1.00 88.25 79 SER A CA 1
ATOM 603 C C . SER A 1 79 ? 17.732 1.205 -8.363 1.00 88.25 79 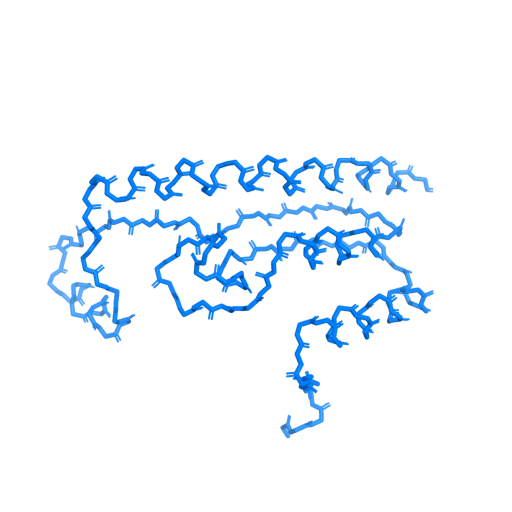SER A C 1
ATOM 605 O O . SER A 1 79 ? 18.047 2.396 -8.353 1.00 88.25 79 SER A O 1
ATOM 607 N N . TYR A 1 80 ? 18.424 0.286 -7.686 1.00 85.94 80 TYR A N 1
ATOM 608 C CA . TYR A 1 80 ? 19.637 0.615 -6.946 1.00 85.94 80 TYR A CA 1
ATOM 609 C C . TYR A 1 80 ? 20.813 -0.268 -7.345 1.00 85.94 80 TYR A C 1
ATOM 611 O O . TYR A 1 80 ? 20.794 -1.494 -7.237 1.00 85.94 80 TYR A O 1
ATOM 619 N N . ARG A 1 81 ? 21.918 0.375 -7.736 1.00 84.75 81 ARG A N 1
ATOM 620 C CA . ARG A 1 81 ? 23.155 -0.321 -8.092 1.00 84.75 81 ARG A CA 1
ATOM 621 C C . ARG A 1 81 ? 24.138 -0.343 -6.927 1.00 84.75 81 ARG A C 1
ATOM 623 O O . ARG A 1 81 ? 24.891 0.603 -6.691 1.00 84.75 81 ARG A O 1
ATOM 630 N N . TYR A 1 82 ? 24.226 -1.482 -6.244 1.00 87.25 82 TYR A N 1
ATOM 631 C CA . TYR A 1 82 ? 25.172 -1.654 -5.140 1.00 87.25 82 TYR A CA 1
ATOM 632 C C . TYR A 1 82 ? 26.645 -1.529 -5.574 1.00 87.25 82 TYR A C 1
ATOM 634 O O . TYR A 1 82 ? 27.138 -2.245 -6.454 1.00 87.25 82 TYR A O 1
ATOM 642 N N . ARG A 1 83 ? 27.409 -0.685 -4.861 1.00 91.19 83 ARG A N 1
ATOM 643 C CA . ARG A 1 83 ? 28.860 -0.496 -5.080 1.00 91.19 83 ARG A CA 1
ATOM 644 C C . ARG A 1 83 ? 29.683 -1.749 -4.765 1.00 91.19 83 ARG A C 1
ATOM 646 O O . ARG A 1 83 ? 30.639 -2.063 -5.477 1.00 91.19 83 ARG A O 1
ATOM 653 N N . ARG A 1 84 ? 29.323 -2.483 -3.706 1.00 94.75 84 ARG A N 1
ATOM 654 C CA . ARG A 1 84 ? 30.068 -3.664 -3.234 1.00 94.75 84 ARG A CA 1
ATOM 655 C C . ARG A 1 84 ? 29.647 -4.921 -4.000 1.00 94.75 84 ARG A C 1
ATOM 657 O O . ARG A 1 84 ? 28.458 -5.180 -4.145 1.00 94.75 84 ARG A O 1
ATOM 664 N N . ARG A 1 85 ? 30.625 -5.724 -4.444 1.00 90.25 85 ARG A N 1
ATOM 665 C CA . ARG A 1 85 ? 30.398 -6.965 -5.217 1.00 90.25 85 ARG A CA 1
ATOM 666 C C . ARG A 1 85 ? 29.469 -7.945 -4.499 1.00 90.25 85 ARG A C 1
ATOM 668 O O . ARG A 1 85 ? 28.529 -8.425 -5.110 1.00 90.25 85 ARG A O 1
ATOM 675 N N . TRP A 1 86 ? 29.686 -8.180 -3.208 1.00 92.88 86 TRP A N 1
ATOM 676 C CA . TRP A 1 86 ? 28.861 -9.112 -2.434 1.00 92.88 86 TRP A CA 1
ATOM 677 C C . TRP A 1 86 ? 27.400 -8.655 -2.304 1.00 92.88 86 TRP A C 1
ATOM 679 O O . TRP A 1 86 ? 26.507 -9.487 -2.345 1.00 92.88 86 TRP A O 1
ATOM 689 N N . LYS A 1 87 ? 27.134 -7.341 -2.229 1.00 89.88 87 LYS A N 1
ATOM 690 C CA . LYS A 1 87 ? 25.763 -6.807 -2.234 1.00 89.88 87 LYS A CA 1
ATOM 691 C C . LYS A 1 87 ? 25.077 -6.997 -3.587 1.00 89.88 87 LYS A C 1
ATOM 693 O O . LYS A 1 87 ? 23.879 -7.222 -3.616 1.00 89.88 87 LYS A O 1
ATOM 698 N N . ARG A 1 88 ? 25.832 -6.946 -4.691 1.00 87.06 88 ARG A N 1
ATOM 699 C CA . ARG A 1 88 ? 25.299 -7.292 -6.018 1.00 87.06 88 ARG A CA 1
ATOM 700 C C . ARG A 1 88 ? 24.965 -8.776 -6.136 1.00 87.06 88 ARG A C 1
ATOM 702 O O . ARG A 1 88 ? 23.979 -9.103 -6.771 1.00 87.06 88 ARG A O 1
ATOM 709 N N . ILE A 1 89 ? 25.770 -9.648 -5.527 1.00 87.38 89 ILE A N 1
ATOM 710 C CA . ILE A 1 89 ? 25.470 -11.086 -5.469 1.00 87.38 89 ILE A CA 1
ATOM 711 C C . ILE A 1 89 ? 24.208 -11.323 -4.632 1.00 87.38 89 ILE A C 1
ATOM 713 O O . ILE A 1 89 ? 23.333 -12.043 -5.082 1.00 87.38 89 ILE A O 1
ATOM 717 N N . LEU A 1 90 ? 24.093 -10.680 -3.464 1.00 87.25 90 LEU A N 1
ATOM 718 C CA . LEU A 1 90 ? 22.905 -10.786 -2.613 1.00 87.25 90 LEU A CA 1
ATOM 719 C C . LEU A 1 90 ? 21.634 -10.335 -3.349 1.00 87.25 90 LEU A C 1
ATOM 721 O O . LEU A 1 90 ? 20.697 -11.109 -3.443 1.00 87.25 90 LEU A O 1
ATOM 725 N N . ALA A 1 91 ? 21.646 -9.147 -3.958 1.00 82.88 91 ALA A N 1
ATOM 726 C CA . ALA A 1 91 ? 20.495 -8.640 -4.710 1.00 82.88 91 ALA A CA 1
ATOM 727 C C . ALA A 1 91 ? 20.113 -9.529 -5.911 1.00 82.88 91 ALA A C 1
ATOM 729 O O . ALA A 1 91 ? 18.947 -9.622 -6.268 1.00 82.88 91 ALA A O 1
ATOM 730 N N . ALA A 1 92 ? 21.088 -10.203 -6.533 1.00 82.69 92 ALA A N 1
ATOM 731 C CA . ALA A 1 92 ? 20.815 -11.149 -7.613 1.00 82.69 92 ALA A CA 1
ATOM 732 C C . ALA A 1 92 ? 20.134 -12.441 -7.120 1.00 82.69 92 ALA A C 1
ATOM 734 O O . ALA A 1 92 ? 19.439 -13.082 -7.902 1.00 82.69 92 ALA A O 1
ATOM 735 N N . ILE A 1 93 ? 20.327 -12.826 -5.852 1.00 85.94 93 ILE A N 1
ATOM 736 C CA . ILE A 1 93 ? 19.618 -13.958 -5.233 1.00 85.94 93 ILE A CA 1
ATOM 737 C C . ILE A 1 93 ? 18.148 -13.598 -4.997 1.00 85.94 93 ILE A C 1
ATOM 739 O O . ILE A 1 93 ? 17.290 -14.447 -5.213 1.00 85.94 93 ILE A O 1
ATOM 743 N N . ASP A 1 94 ? 17.862 -12.338 -4.659 1.00 82.44 94 ASP A N 1
ATOM 744 C CA . ASP A 1 94 ? 16.497 -11.811 -4.491 1.00 82.44 94 ASP A CA 1
ATOM 745 C C . ASP A 1 94 ? 15.744 -11.649 -5.831 1.00 82.44 94 ASP A C 1
ATOM 747 O O . ASP A 1 94 ? 14.661 -11.078 -5.868 1.00 82.44 94 ASP A O 1
ATOM 751 N N . ALA A 1 95 ? 16.326 -12.120 -6.942 1.00 77.12 95 ALA A N 1
ATOM 752 C CA . ALA A 1 95 ? 15.758 -12.104 -8.289 1.00 77.12 95 ALA A CA 1
ATOM 753 C C . ALA A 1 95 ? 15.287 -10.726 -8.787 1.00 77.12 95 ALA A C 1
ATOM 755 O O . ALA A 1 95 ? 14.500 -10.672 -9.724 1.00 77.12 95 ALA A O 1
ATOM 756 N N . GLN A 1 96 ? 15.803 -9.623 -8.232 1.00 73.56 96 GLN A N 1
ATOM 757 C CA . GLN A 1 96 ? 15.423 -8.264 -8.622 1.00 73.56 96 GLN A CA 1
ATOM 758 C C . GLN A 1 96 ? 15.969 -7.940 -10.024 1.00 73.56 96 GLN A C 1
ATOM 760 O O . GLN A 1 96 ? 17.177 -7.693 -10.169 1.00 73.56 96 GLN A O 1
ATOM 765 N N . PRO A 1 97 ? 15.133 -7.953 -11.082 1.00 70.31 97 PRO A N 1
ATOM 766 C CA . PRO A 1 97 ? 15.622 -7.702 -12.424 1.00 70.31 97 PRO A CA 1
ATOM 767 C C . PRO A 1 97 ? 15.986 -6.217 -12.572 1.00 70.31 97 PRO A C 1
ATOM 769 O O . PRO A 1 97 ? 15.410 -5.359 -11.898 1.00 70.31 97 PRO A O 1
ATOM 772 N N . PRO A 1 98 ? 16.931 -5.872 -13.464 1.00 76.00 98 PRO A N 1
ATOM 773 C CA . PRO A 1 98 ? 17.153 -4.483 -13.833 1.00 76.00 98 PRO A CA 1
ATOM 774 C C . PRO A 1 98 ? 15.851 -3.871 -14.357 1.00 76.00 98 PRO A C 1
ATOM 776 O O . PRO A 1 98 ? 15.243 -4.408 -15.282 1.00 76.00 98 PRO A O 1
ATOM 779 N N . VAL A 1 99 ? 15.447 -2.746 -13.774 1.00 83.81 99 VAL A N 1
ATOM 780 C CA . VAL A 1 99 ? 14.291 -1.976 -14.233 1.00 83.81 99 VAL A CA 1
ATOM 781 C C . VAL A 1 99 ? 14.760 -0.932 -15.242 1.00 83.81 99 VAL A C 1
ATOM 783 O O . VAL A 1 99 ? 15.727 -0.212 -14.982 1.00 83.81 99 VAL A O 1
ATOM 786 N N . ASP A 1 100 ? 14.084 -0.864 -16.388 1.00 86.56 100 ASP A N 1
ATOM 787 C CA . ASP A 1 100 ? 14.292 0.190 -17.382 1.00 86.56 100 ASP A CA 1
ATOM 788 C C . ASP A 1 100 ? 13.962 1.572 -16.792 1.00 86.56 100 ASP A C 1
ATOM 790 O O . ASP A 1 100 ? 12.947 1.735 -16.121 1.00 86.56 100 ASP A O 1
ATOM 794 N N . GLU A 1 101 ? 14.807 2.578 -17.025 1.00 84.25 101 GLU A N 1
ATOM 795 C CA . GLU A 1 101 ? 14.671 3.893 -16.376 1.00 84.25 101 GLU A CA 1
ATOM 796 C C . GLU A 1 101 ? 13.403 4.652 -16.810 1.00 84.25 101 GLU A C 1
ATOM 798 O O . GLU A 1 101 ? 12.790 5.361 -16.001 1.00 84.25 101 GLU A O 1
ATOM 803 N N . CYS A 1 102 ? 12.977 4.491 -18.067 1.00 82.81 102 CYS A N 1
ATOM 804 C CA . CYS A 1 102 ? 11.738 5.092 -18.552 1.00 82.81 102 CYS A CA 1
ATOM 805 C C . CYS A 1 102 ? 10.517 4.395 -17.939 1.00 82.81 102 CYS A C 1
ATOM 807 O O . CYS A 1 102 ? 9.595 5.076 -17.485 1.00 82.81 102 CYS A O 1
ATOM 809 N N . ALA A 1 103 ? 10.531 3.060 -17.862 1.00 91.06 103 ALA A N 1
ATOM 810 C CA . ALA A 1 103 ? 9.494 2.293 -17.174 1.00 91.06 103 ALA A CA 1
ATOM 811 C C . ALA A 1 103 ? 9.428 2.627 -15.674 1.00 91.06 103 ALA A C 1
ATOM 813 O O . ALA A 1 103 ? 8.338 2.834 -15.146 1.00 91.06 103 ALA A O 1
ATOM 814 N N . LEU A 1 104 ? 10.583 2.771 -15.012 1.00 93.62 104 LEU A N 1
ATOM 815 C CA . LEU A 1 104 ? 10.683 3.110 -13.591 1.00 93.62 104 LEU A CA 1
ATOM 816 C C . LEU A 1 104 ? 9.928 4.398 -13.269 1.00 93.62 104 LEU A C 1
ATOM 818 O O . LEU A 1 104 ? 9.119 4.428 -12.348 1.00 93.62 104 LEU A O 1
ATOM 822 N N . SER A 1 105 ? 10.170 5.448 -14.056 1.00 94.12 105 SER A N 1
ATOM 823 C CA . SER A 1 105 ? 9.550 6.757 -13.834 1.00 94.12 105 SER A CA 1
ATOM 824 C C . SER A 1 105 ? 8.030 6.702 -14.015 1.00 94.12 105 SER A C 1
ATOM 826 O O . SER A 1 105 ? 7.288 7.299 -13.236 1.00 94.12 105 SER A O 1
ATOM 828 N N . ALA A 1 106 ? 7.553 5.961 -15.021 1.00 94.75 106 ALA A N 1
ATOM 829 C CA . ALA A 1 106 ? 6.123 5.773 -15.259 1.00 94.75 106 ALA A CA 1
ATOM 830 C C . ALA A 1 106 ? 5.451 4.971 -14.132 1.00 94.75 106 ALA A C 1
ATOM 832 O O . ALA A 1 106 ? 4.361 5.323 -13.682 1.00 94.75 106 ALA A O 1
ATOM 833 N N . TRP A 1 107 ? 6.109 3.918 -13.646 1.00 95.88 107 TRP A N 1
ATOM 834 C CA . TRP A 1 107 ? 5.609 3.113 -12.534 1.00 95.88 107 TRP A CA 1
ATOM 835 C C . TRP A 1 107 ? 5.563 3.901 -11.228 1.00 95.88 107 TRP A C 1
ATOM 837 O O . TRP A 1 107 ? 4.549 3.844 -10.542 1.00 95.88 107 TRP A O 1
ATOM 847 N N . GLN A 1 108 ? 6.588 4.698 -10.925 1.00 96.56 108 GLN A N 1
ATOM 848 C CA . GLN A 1 108 ? 6.598 5.572 -9.748 1.00 96.56 108 GLN A CA 1
ATOM 849 C C . GLN A 1 108 ? 5.499 6.636 -9.811 1.00 96.56 108 GLN A C 1
ATOM 851 O O . GLN A 1 108 ? 4.834 6.891 -8.812 1.00 96.56 108 GLN A O 1
ATOM 856 N N . ALA A 1 109 ? 5.243 7.223 -10.985 1.00 96.38 109 ALA A N 1
ATOM 857 C CA . ALA A 1 109 ? 4.119 8.143 -11.154 1.00 96.38 109 ALA A CA 1
ATOM 858 C C . ALA A 1 109 ? 2.777 7.452 -10.860 1.00 96.38 109 ALA A C 1
ATOM 860 O O . ALA A 1 109 ? 1.935 8.008 -10.157 1.00 96.38 109 ALA A O 1
ATOM 861 N N . ARG A 1 110 ? 2.601 6.209 -11.327 1.00 96.06 110 ARG A N 1
ATOM 862 C CA . ARG A 1 110 ? 1.394 5.427 -11.039 1.00 96.06 110 ARG A CA 1
ATOM 863 C C . ARG A 1 110 ? 1.279 5.029 -9.563 1.00 96.06 110 ARG A C 1
ATOM 865 O O . ARG A 1 110 ? 0.178 5.047 -9.020 1.00 96.06 110 ARG A O 1
ATOM 872 N N . GLN A 1 111 ? 2.390 4.691 -8.908 1.00 97.00 111 GLN A N 1
ATOM 873 C CA . GLN A 1 111 ? 2.417 4.401 -7.470 1.00 97.00 111 GLN A CA 1
ATOM 874 C C . GLN A 1 111 ? 2.088 5.640 -6.636 1.00 97.00 111 GLN A C 1
ATOM 876 O O . GLN A 1 111 ? 1.326 5.529 -5.683 1.00 97.00 111 GLN A O 1
ATOM 881 N N . PHE A 1 112 ? 2.562 6.817 -7.044 1.00 97.56 112 PHE A N 1
ATOM 882 C CA . PHE A 1 112 ? 2.207 8.079 -6.402 1.00 97.56 112 PHE A CA 1
ATOM 883 C C . PHE A 1 112 ? 0.705 8.388 -6.511 1.00 97.56 112 PHE A C 1
ATOM 885 O O . PHE A 1 112 ? 0.090 8.824 -5.543 1.00 97.56 112 PHE A O 1
ATOM 892 N N . GLU A 1 113 ? 0.081 8.126 -7.663 1.00 97.81 113 GLU A N 1
ATOM 893 C CA . GLU A 1 113 ? -1.380 8.238 -7.797 1.00 97.81 113 GLU A CA 1
ATOM 894 C C . GLU A 1 113 ? -2.111 7.280 -6.846 1.00 97.81 113 GLU A C 1
ATOM 896 O O . GLU A 1 113 ? -3.055 7.686 -6.170 1.00 97.81 113 GLU A O 1
ATOM 901 N N . LEU A 1 114 ? -1.648 6.029 -6.750 1.00 98.00 114 LEU A N 1
ATOM 902 C CA . LEU A 1 114 ? -2.198 5.053 -5.810 1.00 98.00 114 LEU A CA 1
ATOM 903 C C . LEU A 1 114 ? -2.026 5.507 -4.353 1.00 98.00 114 LEU A C 1
ATOM 905 O O . LEU A 1 114 ? -2.958 5.356 -3.569 1.00 98.00 114 LEU A O 1
ATOM 909 N N . ASP A 1 115 ? -0.884 6.091 -3.990 1.00 98.25 115 ASP A N 1
ATOM 910 C CA . ASP A 1 115 ? -0.661 6.645 -2.650 1.00 98.25 115 ASP A CA 1
ATOM 911 C C . ASP A 1 115 ? -1.687 7.713 -2.306 1.00 98.25 115 ASP A C 1
ATOM 913 O O . ASP A 1 115 ? -2.257 7.685 -1.218 1.00 98.25 115 ASP A O 1
ATOM 917 N N . LEU A 1 116 ? -1.968 8.626 -3.237 1.00 98.00 116 LEU A N 1
ATOM 918 C CA . LEU A 1 116 ? -2.991 9.647 -3.035 1.00 98.00 116 LEU A CA 1
ATOM 919 C C . LEU A 1 116 ? -4.382 9.025 -2.859 1.00 98.00 116 LEU A C 1
ATOM 921 O O . LEU A 1 116 ? -5.110 9.441 -1.963 1.00 98.00 116 LEU A O 1
ATOM 925 N N . GLU A 1 117 ? -4.736 8.005 -3.648 1.00 97.44 117 GLU A N 1
ATOM 926 C CA . GLU A 1 117 ? -6.010 7.287 -3.486 1.00 97.44 117 GLU A CA 1
ATOM 927 C C . GLU A 1 117 ? -6.119 6.570 -2.130 1.00 97.44 117 GLU A C 1
ATOM 929 O O . GLU A 1 117 ? -7.189 6.541 -1.520 1.00 97.44 117 GLU A O 1
ATOM 934 N N . LEU A 1 118 ? -5.026 5.970 -1.653 1.00 97.75 118 LEU A N 1
ATOM 935 C CA . LEU A 1 118 ? -4.983 5.280 -0.364 1.00 97.75 118 LEU A CA 1
ATOM 936 C C . LEU A 1 118 ? -5.044 6.270 0.804 1.00 97.75 118 LEU A C 1
ATOM 938 O O . LEU A 1 118 ? -5.773 6.027 1.763 1.00 97.75 118 LEU A O 1
ATOM 942 N N . LEU A 1 119 ? -4.320 7.388 0.718 1.00 97.31 119 LEU A N 1
ATOM 943 C CA . LEU A 1 119 ? -4.366 8.459 1.714 1.00 97.31 119 LEU A CA 1
ATOM 944 C C . LEU A 1 119 ? -5.763 9.077 1.807 1.00 97.31 119 LEU A C 1
ATOM 946 O O . LEU A 1 119 ? -6.251 9.289 2.915 1.00 97.31 119 LEU A O 1
ATOM 950 N N . ASP A 1 120 ? -6.418 9.311 0.668 1.00 96.62 120 ASP A N 1
ATOM 951 C CA . ASP A 1 120 ? -7.800 9.799 0.617 1.00 96.62 120 ASP A CA 1
ATOM 952 C C . ASP A 1 120 ? -8.758 8.819 1.312 1.00 96.62 120 ASP A C 1
ATOM 954 O O . ASP A 1 120 ? -9.523 9.211 2.191 1.00 96.62 120 ASP A O 1
ATOM 958 N N . ALA A 1 121 ? -8.631 7.516 1.036 1.00 95.88 121 ALA A N 1
ATOM 959 C CA . ALA A 1 121 ? -9.435 6.486 1.696 1.00 95.88 121 ALA A CA 1
ATOM 960 C C . ALA A 1 121 ? -9.218 6.409 3.222 1.00 95.88 121 ALA A C 1
ATOM 962 O O . ALA A 1 121 ? -10.112 5.973 3.947 1.00 95.88 121 ALA A O 1
ATOM 963 N N . MET A 1 122 ? -8.042 6.805 3.720 1.00 96.12 122 MET A N 1
ATOM 964 C CA . MET A 1 122 ? -7.721 6.818 5.153 1.00 96.12 122 MET A CA 1
ATOM 965 C C . MET A 1 122 ? -8.114 8.120 5.859 1.00 96.12 122 MET A C 1
ATOM 967 O O . MET A 1 122 ? -8.205 8.126 7.088 1.00 96.12 122 MET A O 1
ATOM 971 N N . ALA A 1 123 ? -8.314 9.216 5.122 1.00 94.06 123 ALA A N 1
ATOM 972 C CA . ALA A 1 123 ? -8.372 10.568 5.678 1.00 94.06 123 ALA A CA 1
ATOM 973 C C . ALA A 1 123 ? -9.422 10.715 6.793 1.00 94.06 123 ALA A C 1
ATOM 975 O O . ALA A 1 123 ? -9.115 11.206 7.883 1.00 94.06 123 ALA A O 1
ATOM 976 N N . ASP A 1 124 ? -10.631 10.202 6.565 1.00 88.25 124 ASP A N 1
ATOM 977 C CA . ASP A 1 124 ? -11.736 10.307 7.522 1.00 88.25 124 ASP A CA 1
ATOM 978 C C . ASP A 1 124 ? -11.536 9.435 8.778 1.00 88.25 124 ASP A C 1
ATOM 980 O O . ASP A 1 124 ? -12.100 9.716 9.838 1.00 88.25 124 ASP A O 1
ATOM 984 N N . LEU A 1 125 ? -10.688 8.404 8.706 1.00 93.00 125 LEU A N 1
ATOM 985 C CA . LEU A 1 125 ? -10.468 7.453 9.802 1.00 93.00 125 LEU A CA 1
ATOM 986 C C . LEU A 1 125 ? -9.517 7.979 10.879 1.00 93.00 125 LEU A C 1
ATOM 988 O O . LEU A 1 125 ? -9.558 7.507 12.017 1.00 93.00 125 LEU A O 1
ATOM 992 N N . TYR A 1 126 ? -8.685 8.969 10.554 1.00 87.81 126 TYR A N 1
ATOM 993 C CA . TYR A 1 126 ? -7.813 9.624 11.531 1.00 87.81 126 TYR A CA 1
ATOM 994 C C . TYR A 1 126 ? -8.579 10.523 12.503 1.00 87.81 126 TYR A C 1
ATOM 996 O O . TYR A 1 126 ? -8.183 10.683 13.658 1.00 87.81 126 TYR A O 1
ATOM 1004 N N . THR A 1 127 ? -9.706 11.080 12.063 1.00 70.38 127 THR A N 1
ATOM 1005 C CA . THR A 1 127 ? -10.517 12.005 12.868 1.00 70.38 127 THR A CA 1
ATOM 1006 C C . THR A 1 127 ? -11.322 11.266 13.943 1.00 70.38 127 THR A C 1
ATOM 1008 O O . THR A 1 127 ? -11.538 11.792 15.033 1.00 70.38 127 THR A O 1
ATOM 1011 N N . ASN A 1 128 ? -11.700 10.012 13.675 1.00 62.09 128 ASN A N 1
ATOM 1012 C CA . ASN A 1 128 ? -12.528 9.193 14.566 1.00 62.09 128 ASN A CA 1
ATOM 1013 C C . ASN A 1 128 ? -11.763 8.593 15.760 1.00 62.09 128 ASN A C 1
ATOM 1015 O O . ASN A 1 128 ? -12.385 8.157 16.722 1.00 62.09 128 ASN A O 1
ATOM 1019 N N . ALA A 1 129 ? -10.426 8.579 15.733 1.00 57.28 129 ALA A N 1
ATOM 1020 C CA . ALA A 1 129 ? -9.604 7.985 16.794 1.00 57.28 129 ALA A CA 1
ATOM 1021 C C . ALA A 1 129 ? -9.398 8.900 18.027 1.00 57.28 129 ALA A C 1
ATOM 1023 O O . ALA A 1 129 ? -8.737 8.496 18.983 1.00 57.28 129 ALA A O 1
ATOM 1024 N N . SER A 1 130 ? -9.922 10.135 18.007 1.00 49.66 130 SER A N 1
ATOM 1025 C CA . SER A 1 130 ? -9.681 11.170 19.037 1.00 49.66 130 SER A CA 1
ATOM 1026 C C . SER A 1 130 ? -10.816 11.357 20.063 1.00 49.66 130 SER A C 1
ATOM 1028 O O . SER A 1 130 ? -10.789 12.326 20.824 1.00 49.66 130 SER A O 1
ATOM 1030 N N . THR A 1 131 ? -11.799 10.455 20.104 1.00 46.84 131 THR A N 1
ATOM 1031 C CA . THR A 1 131 ? -12.899 10.428 21.095 1.00 46.84 131 THR A CA 1
ATOM 1032 C C . THR A 1 131 ? -12.865 9.162 21.925 1.00 46.84 131 THR A C 1
ATOM 1034 O O . THR A 1 131 ? -13.037 9.274 23.159 1.00 46.84 131 THR A O 1
#

Sequence (131 aa):
MASAFRTFADADTLTDAFIDHQRRFARPAYLSIDKDVFSIDVAHTNWDQGVLQPKHARSLIGALDAGLIGSDITGEVSSYRYRRRWKRILAAIDAQPPVDECALSAWQARQFELDLELLDAMADLYTNAST

Organism: NCBI:txid2010829

pLDDT: mean 91.18, std 10.66, range [46.84, 98.56]

Radius of gyration: 17.37 Å; chains: 1; bounding box: 48×37×40 Å

Secondary structure (DSSP, 8-state):
-TTS----SSHHHHHHHHHHHHHHS---EEEEEEGGGB-TTT---SS----B-HHHHHHHHHT-TT-EEEEEEE--------SSHHHHHHHHHTT-PPPPHHHHHHHHHHHHHHHHHHHHHHHHHHHGGG-